Protein AF-A0A3D6DZ26-F1 (afdb_monomer)

pLDDT: mean 97.55, std 1.59, range [90.0, 98.75]

Solvent-accessible surface area (backbone atoms only — not comparable to full-atom values): 3535 Å² total; per-residue (Å²): 88,26,65,90,40,65,36,46,54,57,15,69,76,66,78,35,33,37,46,77,58,66,81,77,44,36,65,63,84,95,58,88,74,88,45,84,93,48,57,26,59,52,38,73,27,85,36,68,67,55,27,49,56,50,40,65,72,51,47,89

Nearest PDB structures (foldseek):
  4n0h-assembly1_A  TM=9.620E-01  e=5.884E-02  Saccharomyces cerevisiae S288C

Radius of gyration: 11.08 Å; Cα contacts (8 Å, |Δi|>4): 96; chains: 1; bounding box: 21×24×28 Å
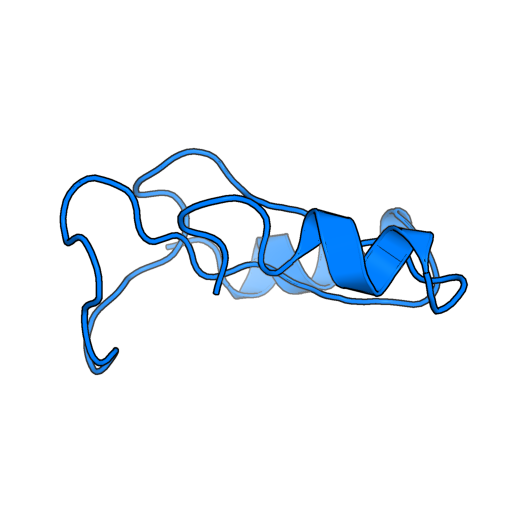
Mean predicted aligned error: 1.86 Å

Foldseek 3Di:
DDQPCVFPVVCVVVQKDGDFDDPQQADCPPPDDPDVRRDGDFDIGNDPVVRVVVSVVRGD

Sequence (60 aa):
TDTGGSIRQPAALCNLTGMKPTYGVVSRYGMIAFASSLDQAGPLARSAADCALLLNTMAG

Structure (mmCIF, N/CA/C/O backbone):
data_AF-A0A3D6DZ26-F1
#
_entry.id   AF-A0A3D6DZ26-F1
#
loop_
_atom_site.group_PDB
_atom_site.id
_atom_site.type_symbol
_atom_site.label_atom_id
_atom_site.label_alt_id
_atom_site.label_comp_id
_atom_site.label_asym_id
_atom_site.label_entity_id
_atom_site.label_seq_id
_atom_site.pdbx_PDB_ins_code
_atom_site.Cartn_x
_atom_site.Cartn_y
_atom_site.Cartn_z
_atom_site.occupancy
_atom_site.B_iso_or_equiv
_atom_site.auth_seq_id
_atom_site.auth_comp_id
_atom_site.auth_asym_id
_atom_site.auth_atom_id
_atom_site.pdbx_PDB_model_num
ATOM 1 N N . THR A 1 1 ? 3.946 3.620 -1.083 1.00 96.44 1 THR A N 1
ATOM 2 C CA . THR A 1 1 ? 3.266 3.280 -2.350 1.00 96.44 1 THR A CA 1
ATOM 3 C C . THR A 1 1 ? 3.631 1.857 -2.711 1.00 96.44 1 THR A C 1
ATOM 5 O O . THR A 1 1 ? 4.621 1.360 -2.193 1.00 96.44 1 THR A O 1
ATOM 8 N N . ASP A 1 2 ? 2.844 1.174 -3.531 1.00 98.19 2 ASP A N 1
ATOM 9 C CA . ASP A 1 2 ? 3.136 -0.170 -4.032 1.00 98.19 2 ASP A CA 1
ATOM 10 C C . ASP A 1 2 ? 3.062 -0.122 -5.552 1.00 98.19 2 ASP A C 1
ATOM 12 O O . ASP A 1 2 ? 2.017 0.212 -6.110 1.00 98.19 2 ASP A O 1
ATOM 16 N N . THR A 1 3 ? 4.193 -0.414 -6.184 1.00 97.88 3 THR A N 1
ATOM 17 C CA . THR A 1 3 ? 4.298 -0.555 -7.639 1.00 97.88 3 THR A CA 1
ATOM 18 C C . THR A 1 3 ? 4.598 -2.007 -7.993 1.00 97.88 3 THR A C 1
ATOM 20 O O . THR A 1 3 ? 3.892 -2.627 -8.779 1.00 97.88 3 THR A O 1
ATOM 23 N N . GLY A 1 4 ? 5.627 -2.573 -7.351 1.00 97.12 4 GLY A N 1
ATOM 24 C CA . GLY A 1 4 ? 6.030 -3.976 -7.491 1.00 97.12 4 GLY A CA 1
ATOM 25 C C . GLY A 1 4 ? 5.889 -4.804 -6.210 1.00 97.12 4 GLY A C 1
ATOM 26 O O . GLY A 1 4 ? 6.381 -5.924 -6.157 1.00 97.12 4 GLY A O 1
ATOM 27 N N . GLY A 1 5 ? 5.251 -4.276 -5.162 1.00 98.06 5 GLY A N 1
ATOM 28 C CA . GLY A 1 5 ? 5.170 -4.930 -3.848 1.00 98.06 5 GLY A CA 1
ATOM 29 C C . GLY A 1 5 ? 5.589 -4.071 -2.660 1.00 98.06 5 GLY A C 1
ATOM 30 O O . GLY A 1 5 ? 5.601 -4.578 -1.544 1.00 98.06 5 GLY A O 1
ATOM 31 N N . SER A 1 6 ? 5.924 -2.795 -2.863 1.00 98.44 6 SER A N 1
ATOM 32 C CA . SER A 1 6 ? 6.541 -1.940 -1.837 1.00 98.44 6 SER A CA 1
ATOM 33 C C . SER A 1 6 ? 5.644 -1.578 -0.638 1.00 98.44 6 SER A C 1
ATOM 35 O O . SER A 1 6 ? 6.137 -0.966 0.303 1.00 98.44 6 SER A O 1
ATOM 37 N N . ILE A 1 7 ? 4.363 -1.975 -0.616 1.00 98.69 7 ILE A N 1
ATOM 38 C CA . ILE A 1 7 ? 3.540 -1.991 0.612 1.00 98.69 7 ILE A CA 1
ATOM 39 C C . ILE A 1 7 ? 3.510 -3.401 1.202 1.00 98.69 7 ILE A C 1
ATOM 41 O O . ILE A 1 7 ? 3.765 -3.587 2.388 1.00 98.69 7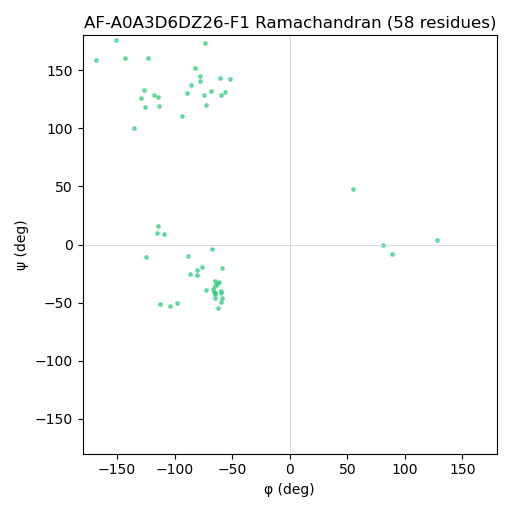 ILE A O 1
ATOM 45 N N . ARG A 1 8 ? 3.203 -4.412 0.385 1.00 98.56 8 ARG A N 1
ATOM 46 C CA . ARG A 1 8 ? 2.939 -5.777 0.874 1.00 98.56 8 ARG A CA 1
ATOM 47 C C . ARG A 1 8 ? 4.192 -6.510 1.354 1.00 98.56 8 ARG A C 1
ATOM 49 O O . ARG A 1 8 ? 4.132 -7.205 2.362 1.00 98.56 8 ARG A O 1
ATOM 56 N N . GLN A 1 9 ? 5.315 -6.347 0.657 1.00 98.62 9 GLN A N 1
ATOM 57 C CA . GLN A 1 9 ? 6.590 -6.978 1.011 1.00 98.62 9 GLN A CA 1
ATOM 58 C C . GLN A 1 9 ? 7.103 -6.518 2.387 1.00 98.62 9 GLN A C 1
ATOM 60 O O . GLN A 1 9 ? 7.297 -7.373 3.249 1.00 98.62 9 GLN A O 1
ATOM 65 N N . PRO A 1 10 ? 7.262 -5.206 2.674 1.00 98.69 10 PRO A N 1
ATOM 66 C CA . PRO A 1 10 ? 7.695 -4.784 4.005 1.00 98.69 10 PRO A CA 1
ATOM 67 C C . PRO A 1 10 ? 6.666 -5.115 5.091 1.00 98.69 10 PRO A C 1
ATOM 69 O O . PRO A 1 10 ? 7.061 -5.430 6.208 1.00 98.69 10 PRO A O 1
ATOM 72 N N . ALA A 1 11 ? 5.363 -5.116 4.781 1.00 98.69 11 ALA A N 1
ATOM 73 C CA . ALA A 1 11 ? 4.345 -5.518 5.751 1.00 98.69 11 ALA A CA 1
ATOM 74 C C . ALA A 1 11 ? 4.567 -6.955 6.259 1.00 98.69 11 ALA A C 1
ATOM 76 O O . ALA A 1 11 ? 4.582 -7.188 7.467 1.00 98.69 11 ALA A O 1
ATOM 77 N N . ALA A 1 12 ? 4.833 -7.893 5.342 1.00 98.56 12 ALA A N 1
ATOM 78 C CA . ALA A 1 12 ? 5.121 -9.286 5.677 1.00 98.56 12 ALA A CA 1
ATOM 79 C C . ALA A 1 12 ? 6.423 -9.454 6.483 1.00 98.56 12 ALA A C 1
ATOM 81 O O . ALA A 1 12 ? 6.491 -10.300 7.370 1.00 98.56 12 ALA A O 1
ATOM 82 N N . LEU A 1 13 ? 7.446 -8.639 6.201 1.00 98.62 13 LEU A N 1
ATOM 83 C CA . LEU A 1 13 ? 8.753 -8.715 6.867 1.00 98.62 13 LEU A CA 1
ATOM 84 C C . LEU A 1 13 ? 8.780 -8.030 8.242 1.00 98.62 13 LEU A C 1
ATOM 86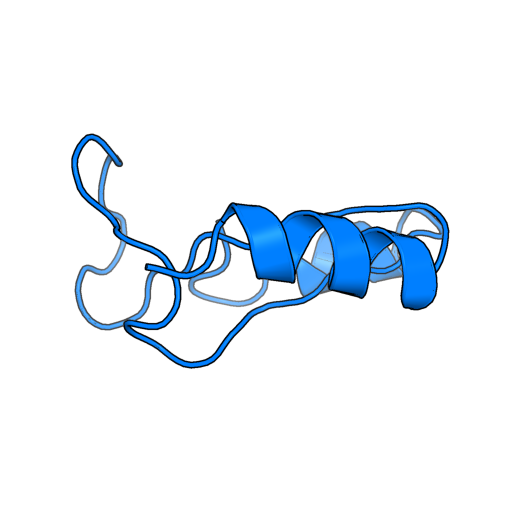 O O . LEU A 1 13 ? 9.634 -8.347 9.066 1.00 98.62 13 LEU A O 1
ATOM 90 N N . CYS A 1 14 ? 7.861 -7.097 8.496 1.00 98.50 14 CYS A N 1
ATOM 91 C CA . CYS A 1 14 ? 7.840 -6.276 9.709 1.00 98.50 14 CYS A CA 1
ATOM 92 C C . CYS A 1 14 ? 6.629 -6.539 10.617 1.00 98.50 14 CYS A C 1
ATOM 94 O O . CYS A 1 14 ? 6.350 -5.726 11.496 1.00 98.50 14 CYS A O 1
ATOM 96 N N . ASN A 1 15 ? 5.918 -7.657 10.429 1.00 98.38 15 ASN A N 1
ATOM 97 C CA . ASN A 1 15 ? 4.730 -8.025 11.209 1.00 98.38 15 ASN A CA 1
ATOM 98 C C . ASN A 1 15 ? 3.640 -6.931 11.205 1.00 98.38 15 ASN A C 1
ATOM 100 O O . ASN A 1 15 ? 3.109 -6.537 12.245 1.00 98.38 15 ASN A O 1
ATOM 104 N N . LEU A 1 16 ? 3.329 -6.416 10.014 1.00 98.75 16 LEU A N 1
ATOM 105 C CA . LEU A 1 16 ? 2.268 -5.439 9.786 1.00 98.75 16 LEU A CA 1
ATOM 106 C C . LEU A 1 16 ? 1.268 -5.963 8.757 1.00 98.75 16 LEU A C 1
ATOM 108 O O . LEU A 1 16 ? 1.559 -6.835 7.941 1.00 98.75 16 LEU A O 1
ATOM 112 N N . THR A 1 17 ? 0.079 -5.372 8.759 1.00 98.75 17 THR A N 1
ATOM 113 C CA . THR A 1 17 ? -0.863 -5.490 7.650 1.00 98.75 17 THR A CA 1
ATOM 114 C C . THR A 1 17 ? -0.597 -4.366 6.650 1.00 98.75 17 THR A C 1
ATOM 116 O O . THR A 1 17 ? -0.499 -3.201 7.031 1.00 98.75 17 THR A O 1
ATOM 119 N N . GLY A 1 18 ? -0.477 -4.705 5.366 1.00 98.56 18 GLY A N 1
ATOM 120 C CA . GLY A 1 18 ? -0.291 -3.741 4.282 1.00 98.56 18 GLY A CA 1
ATOM 121 C C . GLY A 1 18 ? -1.286 -3.979 3.159 1.00 98.56 18 GLY A C 1
ATOM 122 O O . GLY A 1 18 ? -1.371 -5.088 2.631 1.00 98.56 18 GLY A O 1
ATOM 123 N N . MET A 1 19 ? -2.029 -2.940 2.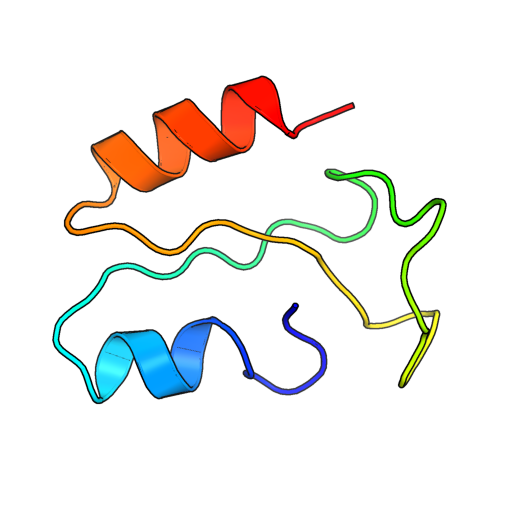778 1.00 98.25 19 MET A N 1
ATOM 124 C CA . MET A 1 19 ? -3.061 -3.034 1.749 1.00 98.25 19 MET A CA 1
ATOM 125 C C . MET A 1 19 ? -2.671 -2.221 0.517 1.00 98.25 19 MET A C 1
ATOM 127 O O . MET A 1 19 ? -2.529 -1.001 0.574 1.00 98.25 19 MET A O 1
ATOM 131 N N . LYS A 1 20 ? -2.543 -2.908 -0.620 1.00 98.44 20 LYS A N 1
ATOM 132 C CA . LYS A 1 20 ? -2.472 -2.278 -1.939 1.00 98.44 20 LYS A CA 1
ATOM 133 C C . LYS A 1 20 ? -3.887 -2.225 -2.529 1.00 98.44 20 LYS A C 1
A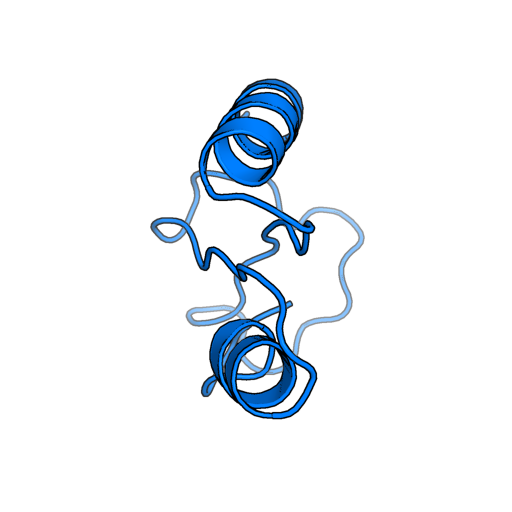TOM 135 O O . LYS A 1 20 ? -4.401 -3.292 -2.871 1.00 98.44 20 LYS A O 1
ATOM 140 N N . PRO A 1 21 ? -4.516 -1.049 -2.671 1.00 98.00 21 PRO A N 1
ATOM 141 C CA . PRO A 1 21 ? -5.856 -0.969 -3.235 1.00 98.00 21 PRO A CA 1
ATOM 142 C C . PRO A 1 21 ? -5.852 -1.205 -4.754 1.00 98.00 21 PRO A C 1
ATOM 144 O O . PRO A 1 21 ? -4.801 -1.308 -5.404 1.00 98.00 21 PRO A O 1
ATOM 147 N N . THR A 1 22 ? -7.051 -1.291 -5.327 1.00 97.75 22 THR A N 1
ATOM 148 C CA . THR A 1 22 ? -7.250 -1.250 -6.780 1.00 97.75 22 THR A CA 1
ATOM 149 C C . THR A 1 22 ? -6.735 0.080 -7.335 1.00 97.75 22 THR A C 1
ATOM 151 O O . THR A 1 22 ? -6.849 1.126 -6.692 1.00 97.75 22 THR A O 1
ATOM 154 N N . TYR A 1 23 ? -6.137 0.048 -8.528 1.00 97.12 23 TYR A N 1
ATOM 155 C CA . TYR A 1 23 ? -5.657 1.257 -9.194 1.00 97.12 23 TYR A CA 1
ATOM 156 C C . TYR A 1 23 ? -6.795 2.276 -9.356 1.00 97.12 23 TYR A C 1
ATOM 158 O O . TYR A 1 23 ? -7.884 1.923 -9.800 1.00 97.12 23 TYR A O 1
ATOM 166 N N . GLY A 1 24 ? -6.528 3.528 -8.979 1.00 96.06 24 GLY A N 1
ATOM 167 C CA . GLY A 1 24 ? -7.497 4.624 -9.044 1.00 96.06 24 GLY A CA 1
ATOM 168 C C . GLY A 1 24 ? -8.374 4.811 -7.802 1.00 96.06 24 GLY A C 1
ATOM 169 O O . GLY A 1 24 ? -9.053 5.822 -7.733 1.00 96.06 24 GLY A O 1
ATOM 170 N N . VAL A 1 25 ? -8.341 3.908 -6.811 1.00 97.75 25 VAL A N 1
ATOM 171 C CA . VAL A 1 25 ? -9.111 4.083 -5.556 1.00 97.75 25 VAL A CA 1
ATOM 172 C C . VAL A 1 25 ? -8.607 5.265 -4.732 1.00 97.75 25 VAL A C 1
ATOM 174 O O . VAL A 1 25 ? -9.402 5.954 -4.110 1.00 97.75 25 VAL A O 1
ATOM 177 N N . VAL A 1 26 ? -7.290 5.473 -4.706 1.00 98.12 26 VAL A N 1
ATOM 178 C CA . VAL A 1 26 ? -6.650 6.585 -3.998 1.00 98.12 26 VAL A CA 1
ATOM 179 C C . VAL A 1 26 ? -6.000 7.490 -5.032 1.00 98.12 26 VAL A C 1
ATOM 181 O O . VAL A 1 26 ? -5.207 7.011 -5.857 1.00 98.12 26 VAL A O 1
ATOM 184 N N . SER A 1 27 ? -6.315 8.786 -4.976 1.00 96.62 27 SER A N 1
ATOM 185 C CA . SER A 1 27 ? -5.667 9.798 -5.807 1.00 96.62 27 SER A CA 1
ATOM 186 C C . SER A 1 27 ? -4.141 9.735 -5.715 1.00 96.62 27 SER A C 1
ATOM 188 O O . SER A 1 27 ? -3.540 9.492 -4.669 1.00 96.62 27 SER A O 1
ATOM 190 N N . ARG A 1 28 ? -3.495 9.977 -6.854 1.00 95.88 28 ARG A N 1
AT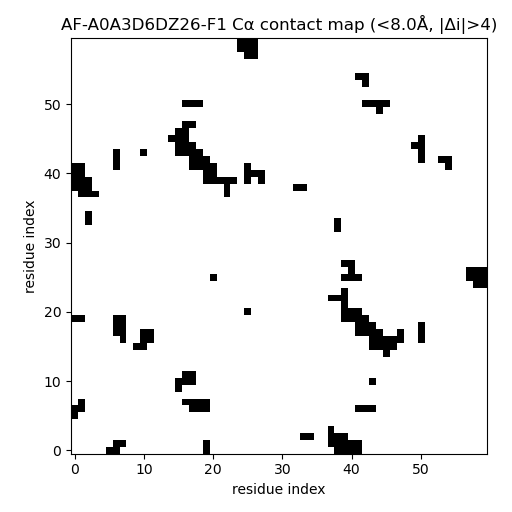OM 191 C CA . ARG A 1 28 ? -2.030 10.012 -6.986 1.00 95.88 28 ARG A CA 1
ATOM 192 C C . ARG A 1 28 ? -1.508 11.424 -7.221 1.00 95.88 28 ARG A C 1
ATOM 194 O O . ARG A 1 28 ? -0.339 11.605 -7.555 1.00 95.88 28 ARG A O 1
ATOM 201 N N . TYR A 1 29 ? -2.376 12.423 -7.084 1.00 96.00 29 TYR A N 1
ATOM 202 C CA . TYR A 1 29 ? -1.998 13.820 -7.221 1.00 96.00 29 TYR A CA 1
ATOM 203 C C . TYR A 1 29 ? -0.924 14.186 -6.184 1.00 96.00 29 TYR A C 1
ATOM 205 O O . TYR A 1 29 ? -1.072 13.897 -5.000 1.00 96.00 29 TYR A O 1
ATOM 213 N N . GLY A 1 30 ? 0.178 14.787 -6.640 1.00 95.94 30 GLY A N 1
ATOM 214 C CA . GLY A 1 30 ? 1.320 15.151 -5.790 1.00 95.94 30 GLY A CA 1
ATOM 215 C C . GLY A 1 30 ? 2.304 14.014 -5.476 1.00 95.94 30 GLY A C 1
ATOM 216 O O . GLY A 1 30 ? 3.304 14.252 -4.804 1.00 95.94 30 GLY A O 1
ATOM 217 N N . MET A 1 31 ? 2.072 12.793 -5.967 1.00 95.44 31 MET A N 1
ATOM 218 C CA . MET A 1 31 ? 2.994 11.669 -5.792 1.00 95.44 31 MET A CA 1
ATOM 219 C C . MET A 1 31 ? 4.077 11.666 -6.879 1.00 95.44 31 MET A C 1
ATOM 221 O O . MET A 1 31 ? 3.780 11.840 -8.061 1.00 95.44 31 MET A O 1
ATOM 225 N N . ILE A 1 32 ? 5.330 11.402 -6.500 1.00 97.06 32 ILE A N 1
ATOM 226 C CA . ILE A 1 32 ? 6.401 11.131 -7.468 1.00 97.06 32 ILE A CA 1
ATOM 227 C C . ILE A 1 32 ? 6.171 9.734 -8.050 1.00 97.06 32 ILE A C 1
ATOM 229 O O . ILE A 1 32 ? 6.129 8.750 -7.310 1.00 97.06 32 ILE A O 1
ATOM 233 N N . ALA A 1 33 ? 5.999 9.656 -9.368 1.00 95.00 33 ALA A N 1
ATOM 234 C CA . ALA A 1 33 ? 5.729 8.400 -10.055 1.00 95.00 33 ALA A CA 1
ATOM 235 C C . ALA A 1 33 ? 7.001 7.560 -10.243 1.00 95.00 33 ALA A C 1
ATOM 237 O O . ALA A 1 33 ? 8.056 8.090 -10.590 1.00 95.00 33 ALA A O 1
ATOM 238 N N . PHE A 1 34 ? 6.867 6.242 -10.081 1.00 95.50 34 PHE A N 1
ATOM 239 C CA . PHE A 1 34 ? 7.868 5.268 -10.522 1.00 95.50 34 PHE A CA 1
ATOM 240 C C . PHE A 1 34 ? 7.396 4.569 -11.798 1.00 95.50 34 PHE A C 1
ATOM 242 O O . PHE A 1 34 ? 8.079 4.604 -12.818 1.00 95.50 34 PHE A O 1
ATOM 249 N N . ALA A 1 35 ? 6.185 4.003 -11.774 1.00 96.19 35 ALA A N 1
ATOM 250 C CA . ALA A 1 35 ? 5.495 3.530 -12.967 1.00 96.19 35 ALA A CA 1
ATOM 251 C C . ALA A 1 35 ? 4.036 3.986 -12.908 1.00 96.19 35 ALA A C 1
ATOM 253 O O . ALA A 1 35 ? 3.196 3.382 -12.244 1.00 96.19 35 ALA A O 1
ATOM 254 N N . SER A 1 36 ? 3.718 5.062 -13.632 1.00 90.00 36 SER A N 1
ATOM 255 C CA . SER A 1 36 ? 2.443 5.775 -13.503 1.00 90.00 36 SER A CA 1
ATOM 256 C C . SER A 1 36 ? 1.193 4.929 -13.760 1.00 90.00 36 SER A C 1
ATOM 258 O O . SER A 1 36 ? 0.122 5.326 -13.327 1.00 90.00 36 SER A O 1
ATOM 260 N N . SER A 1 37 ? 1.270 3.797 -14.449 1.00 93.69 37 SER A N 1
ATOM 261 C CA . SER A 1 37 ? 0.130 2.885 -14.627 1.00 93.69 37 SER A CA 1
ATOM 262 C C . SER A 1 37 ? 0.002 1.839 -13.511 1.00 93.69 37 SER A C 1
ATOM 264 O O . SER A 1 37 ? -1.004 1.139 -13.446 1.00 93.69 37 SER A O 1
ATOM 266 N N . LEU A 1 38 ? 1.004 1.729 -12.636 1.00 96.38 38 LEU A N 1
ATOM 267 C CA . LEU A 1 38 ? 1.150 0.669 -11.638 1.00 96.38 38 LEU A CA 1
ATOM 268 C C . LEU A 1 38 ? 1.306 1.183 -10.204 1.00 96.38 38 LEU A C 1
ATOM 270 O O . LEU A 1 38 ? 1.202 0.381 -9.285 1.00 96.38 38 LEU A O 1
ATOM 274 N N . ASP A 1 39 ? 1.513 2.480 -9.981 1.00 97.38 39 ASP A N 1
ATOM 275 C CA . ASP A 1 39 ? 1.665 3.016 -8.627 1.00 97.38 39 ASP A CA 1
ATOM 276 C C . ASP A 1 39 ? 0.317 3.087 -7.887 1.00 97.38 39 ASP A C 1
ATOM 278 O O . ASP A 1 39 ? -0.648 3.669 -8.391 1.00 97.38 39 ASP A O 1
ATOM 282 N N . GLN A 1 40 ? 0.247 2.544 -6.668 1.00 98.06 40 GLN A N 1
ATOM 283 C CA . GLN A 1 40 ? -0.869 2.760 -5.738 1.00 98.06 40 GLN A CA 1
ATOM 284 C C . GLN A 1 40 ? -0.384 3.253 -4.371 1.00 98.06 40 GLN A C 1
ATOM 286 O O . GLN A 1 40 ? 0.529 2.684 -3.769 1.00 98.06 40 GLN A O 1
ATOM 291 N N . ALA A 1 41 ? -1.019 4.297 -3.841 1.00 97.75 41 ALA A N 1
ATOM 292 C CA . ALA A 1 41 ? -0.934 4.614 -2.419 1.00 97.75 41 ALA A CA 1
ATOM 293 C C . ALA A 1 41 ? -1.853 3.666 -1.635 1.00 97.75 41 ALA A C 1
ATOM 295 O O . ALA A 1 41 ? -2.907 3.275 -2.128 1.00 97.75 41 ALA A O 1
ATOM 296 N N . GLY A 1 42 ? -1.452 3.275 -0.430 1.00 98.19 42 GLY A N 1
ATOM 297 C CA . GLY A 1 42 ? -2.222 2.358 0.403 1.00 98.19 42 GLY A CA 1
ATOM 298 C C . GLY A 1 42 ? -1.680 2.313 1.833 1.00 98.19 42 GLY A C 1
ATOM 299 O O . GLY A 1 42 ? -0.529 2.710 2.051 1.00 98.19 42 GLY A O 1
ATOM 300 N N . PRO A 1 43 ?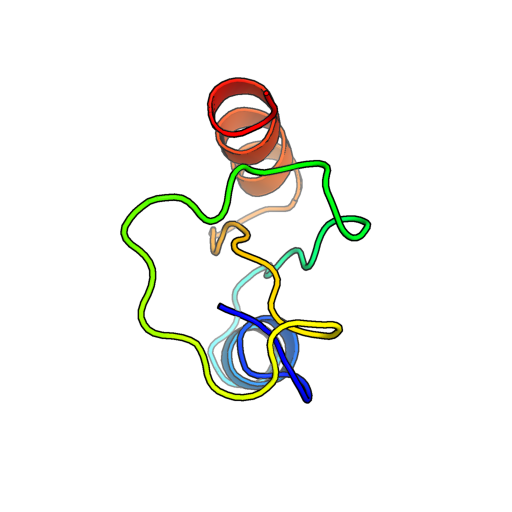 -2.497 1.885 2.808 1.00 98.50 43 PRO A N 1
ATOM 301 C CA . PRO A 1 43 ? -2.146 1.952 4.220 1.00 98.50 43 PRO A CA 1
ATOM 302 C C . PRO A 1 43 ? -1.265 0.784 4.683 1.00 98.50 43 PRO A C 1
ATOM 304 O O . PRO A 1 43 ? -1.365 -0.345 4.193 1.00 98.50 43 PRO A O 1
ATOM 307 N N . LEU A 1 44 ? -0.462 1.069 5.708 1.00 98.69 44 LEU A N 1
ATOM 308 C CA . LEU A 1 44 ? 0.223 0.105 6.567 1.00 98.69 44 LEU A CA 1
ATOM 309 C C . LEU A 1 44 ? -0.294 0.296 7.993 1.00 98.69 44 LEU A C 1
ATOM 311 O O . LEU A 1 44 ? -0.303 1.421 8.492 1.00 98.69 44 LEU A O 1
ATOM 315 N N . ALA A 1 45 ? -0.723 -0.778 8.646 1.00 98.69 45 ALA A N 1
ATOM 316 C CA . ALA A 1 45 ? -1.219 -0.729 10.017 1.00 98.69 45 ALA A CA 1
ATOM 317 C C . ALA A 1 45 ? -0.980 -2.053 10.757 1.00 98.69 45 ALA A C 1
ATOM 319 O O . ALA A 1 45 ? -0.502 -3.029 10.182 1.00 98.69 45 ALA A O 1
ATOM 320 N N . ARG A 1 46 ? -1.310 -2.101 12.052 1.00 98.50 46 ARG A N 1
ATOM 321 C CA . ARG 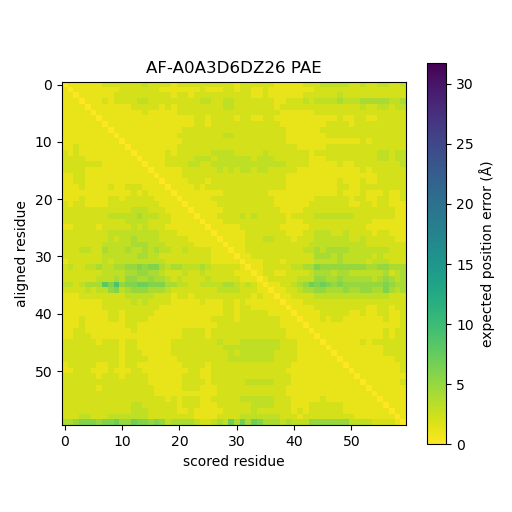A 1 46 ? -1.153 -3.315 12.876 1.00 98.50 46 ARG A CA 1
ATOM 322 C C . ARG A 1 46 ? -2.226 -4.370 12.608 1.00 98.50 46 ARG A C 1
ATOM 324 O O . ARG A 1 46 ? -2.021 -5.530 12.943 1.00 98.50 46 ARG A O 1
ATOM 331 N N . SER A 1 47 ? -3.353 -3.985 12.017 1.00 98.69 47 SER A N 1
ATOM 332 C CA . SER A 1 47 ? -4.466 -4.888 11.735 1.00 98.69 47 SER A CA 1
ATOM 333 C C . SER A 1 47 ? -5.148 -4.557 10.408 1.00 98.69 47 SER A C 1
ATOM 335 O O . SER A 1 47 ? -5.059 -3.438 9.899 1.00 98.69 47 SER A O 1
ATOM 337 N N . ALA A 1 48 ? -5.885 -5.529 9.866 1.00 98.38 48 ALA A N 1
ATOM 338 C CA . ALA A 1 48 ? -6.709 -5.326 8.677 1.00 98.38 48 ALA A CA 1
ATOM 339 C C . ALA A 1 48 ? -7.832 -4.300 8.900 1.00 98.38 48 ALA A C 1
ATOM 341 O O . ALA A 1 48 ? -8.149 -3.544 7.984 1.00 98.38 48 ALA A O 1
ATOM 342 N N . ALA A 1 49 ? -8.393 -4.236 10.113 1.00 98.75 49 ALA A N 1
ATOM 343 C CA . ALA A 1 49 ? -9.422 -3.261 10.469 1.00 98.75 49 ALA A CA 1
ATOM 344 C C . ALA A 1 49 ? -8.881 -1.822 10.418 1.00 98.75 49 ALA A C 1
ATOM 346 O O . ALA A 1 49 ? -9.519 -0.945 9.839 1.00 98.75 49 ALA A O 1
ATOM 347 N N . ASP A 1 50 ? -7.669 -1.595 10.933 1.00 98.69 50 ASP A N 1
ATOM 348 C CA . ASP A 1 50 ? -7.018 -0.281 10.876 1.00 98.69 50 ASP A CA 1
ATOM 349 C C . ASP A 1 50 ? -6.684 0.121 9.430 1.00 98.69 50 ASP A C 1
ATOM 351 O O . ASP A 1 50 ? -6.899 1.267 9.032 1.00 98.69 50 ASP A O 1
ATOM 355 N N . CYS A 1 51 ? -6.208 -0.825 8.608 1.00 98.62 51 CYS A N 1
ATOM 356 C CA . CYS A 1 51 ? -6.013 -0.586 7.176 1.00 98.62 51 CYS A CA 1
ATOM 357 C C . CYS A 1 51 ? -7.326 -0.199 6.482 1.00 98.62 51 CYS A C 1
ATOM 359 O O . CYS A 1 51 ? -7.316 0.707 5.654 1.00 98.62 51 CYS A O 1
ATOM 361 N N . ALA A 1 52 ? -8.443 -0.8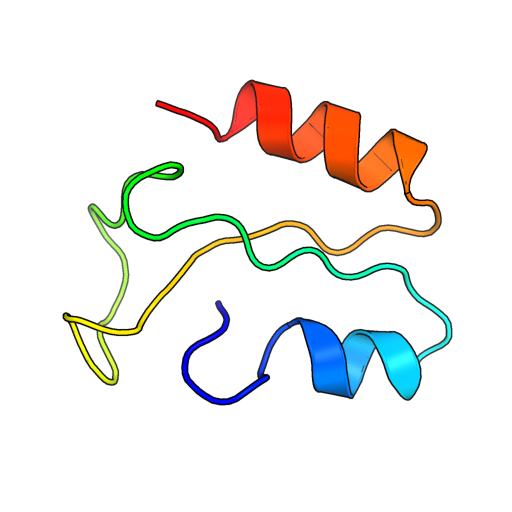54 6.812 1.00 98.56 52 ALA A N 1
ATOM 362 C CA . ALA A 1 52 ? -9.746 -0.528 6.239 1.00 98.56 52 ALA A CA 1
ATOM 363 C C . ALA A 1 52 ? -10.211 0.882 6.636 1.00 98.56 52 ALA A C 1
ATOM 365 O O . ALA A 1 52 ? -10.682 1.628 5.779 1.00 98.56 52 ALA A O 1
ATOM 366 N N . LEU A 1 53 ? -10.016 1.275 7.901 1.00 98.56 53 LEU A N 1
ATOM 367 C CA . LEU A 1 53 ? -10.345 2.616 8.389 1.00 98.56 53 LEU A CA 1
ATOM 368 C C . LEU A 1 53 ? -9.568 3.697 7.626 1.00 98.56 53 LEU A C 1
ATOM 370 O O . LEU A 1 53 ? -10.163 4.645 7.116 1.00 98.56 53 LEU A O 1
ATOM 374 N N . LEU A 1 54 ? -8.248 3.527 7.503 1.00 98.44 54 LEU A N 1
ATOM 375 C CA . LEU A 1 54 ? -7.394 4.463 6.772 1.00 98.44 54 LEU A CA 1
ATOM 376 C C . LEU A 1 54 ? -7.743 4.493 5.285 1.00 98.44 54 LEU A C 1
ATOM 378 O O . LEU A 1 54 ? -7.898 5.574 4.721 1.00 98.44 54 LEU A O 1
ATOM 382 N N . LEU A 1 55 ? -7.923 3.329 4.652 1.00 98.44 55 LEU A N 1
ATOM 383 C CA . LEU A 1 55 ? -8.272 3.281 3.236 1.00 98.44 55 LEU A CA 1
ATOM 384 C C . LEU A 1 55 ? -9.587 4.015 2.965 1.00 98.44 55 LEU A C 1
ATOM 386 O O . LEU A 1 55 ? -9.662 4.748 1.988 1.00 98.44 55 LEU A O 1
ATOM 390 N N . ASN A 1 56 ? -10.586 3.882 3.841 1.00 98.31 56 ASN A N 1
ATOM 391 C CA . ASN A 1 56 ? -11.860 4.581 3.690 1.00 98.31 56 ASN A CA 1
ATOM 392 C C . ASN A 1 56 ? -11.704 6.113 3.706 1.00 98.31 56 ASN A C 1
ATOM 394 O O . ASN A 1 56 ? -12.437 6.807 3.016 1.00 98.31 56 ASN A O 1
ATOM 398 N N . THR A 1 57 ? -10.732 6.646 4.456 1.00 98.12 57 THR A N 1
ATOM 399 C CA . THR A 1 57 ? -10.416 8.090 4.453 1.00 98.12 57 THR A CA 1
ATOM 400 C C . THR A 1 57 ? -9.559 8.540 3.271 1.00 98.12 57 THR A C 1
ATOM 402 O O . THR A 1 57 ? -9.593 9.708 2.902 1.00 98.12 57 THR A O 1
ATOM 405 N N . MET A 1 58 ? -8.764 7.631 2.702 1.00 97.69 58 MET A N 1
ATOM 406 C CA . MET A 1 58 ? -7.877 7.910 1.569 1.00 97.69 58 MET A CA 1
ATOM 407 C C . MET A 1 58 ? -8.583 7.758 0.221 1.00 97.69 58 MET A C 1
ATOM 409 O O . MET A 1 58 ? -8.107 8.304 -0.771 1.00 97.69 58 MET A O 1
ATOM 413 N N . ALA A 1 59 ? -9.642 6.949 0.172 1.00 97.94 59 ALA A N 1
ATOM 414 C CA . ALA A 1 59 ? -10.368 6.653 -1.048 1.00 97.94 59 ALA A CA 1
ATOM 415 C C . ALA A 1 59 ? -11.124 7.890 -1.545 1.00 97.94 59 ALA A C 1
ATOM 417 O O . ALA A 1 59 ? -11.819 8.554 -0.774 1.00 97.94 59 ALA A O 1
ATOM 418 N N . GLY A 1 60 ? -10.987 8.171 -2.840 1.00 93.50 60 GLY A N 1
ATOM 419 C CA . GLY A 1 60 ? -11.469 9.399 -3.472 1.00 93.50 60 GLY A CA 1
ATOM 420 C C . GLY A 1 60 ? -10.546 9.886 -4.577 1.00 93.50 60 GLY A C 1
ATOM 421 O O . GLY A 1 60 ? -9.302 9.812 -4.411 1.00 93.50 60 GLY A O 1
#

Secondary structure (DSSP, 8-state):
-BSSSTTHHHHHHTT-EE--PPTTSB--TTPPPSSTTT-B---EESSHHHHHHHHHHHB-